Protein AF-A0A968XJW2-F1 (afdb_monomer_lite)

Foldseek 3Di:
DVLLLVVLCVVVVCVVVVVVVQFPDKDWPDDDPFKTWIWTAGPQRWIKIKIAGDQVRCVVHPQFGIWIFTQDAGVVRPSPDDTTTSDTHHDD

Sequence (92 aa):
MQERRNQANYYVNAIIKDIQNQFVREETIIFSDSKIVREYEFEDGAVIKYEWQSEEGARNAEVFNHRFTLIKIPTPNPGNLEVGVIKVVSYK

Structure (mmCIF, N/CA/C/O backbone):
data_AF-A0A968XJW2-F1
#
_entry.id   AF-A0A968XJW2-F1
#
loop_
_atom_site.group_PDB
_atom_site.id
_atom_site.type_symbol
_atom_site.label_atom_id
_atom_site.label_alt_id
_atom_site.label_comp_id
_atom_site.label_asym_id
_atom_site.label_entity_id
_atom_site.label_seq_id
_atom_site.pdbx_PDB_ins_code
_atom_site.Cartn_x
_atom_site.Cartn_y
_atom_site.Cartn_z
_atom_site.occupancy
_atom_site.B_iso_or_equiv
_atom_site.auth_seq_id
_atom_site.auth_comp_id
_atom_site.auth_asym_id
_atom_site.auth_atom_id
_atom_site.pdbx_PDB_model_num
ATOM 1 N N . MET A 1 1 ? -17.376 10.711 -1.090 1.00 64.44 1 MET A N 1
ATOM 2 C CA . MET A 1 1 ? -16.289 11.093 -2.035 1.00 64.44 1 MET A CA 1
ATOM 3 C C . MET A 1 1 ? -15.078 11.678 -1.306 1.00 64.44 1 MET A C 1
ATOM 5 O O . MET A 1 1 ? -13.988 11.152 -1.490 1.00 64.44 1 MET A O 1
ATOM 9 N N . GLN A 1 2 ? -15.245 12.706 -0.460 1.00 82.06 2 GLN A N 1
ATOM 10 C CA . GLN A 1 2 ? -14.143 13.299 0.321 1.00 82.06 2 GLN A CA 1
ATOM 11 C C . GLN A 1 2 ? -13.466 12.282 1.260 1.00 82.06 2 GLN A C 1
ATOM 13 O O . GLN A 1 2 ? -12.251 12.128 1.218 1.00 82.06 2 GLN A O 1
ATOM 18 N N . GLU A 1 3 ? -14.250 11.537 2.046 1.00 83.38 3 GLU A N 1
ATOM 19 C CA . GLU A 1 3 ? -13.738 10.574 3.037 1.00 83.38 3 GLU A CA 1
ATOM 20 C C . GLU A 1 3 ? -12.974 9.413 2.394 1.00 83.38 3 GLU A C 1
ATOM 22 O O . GLU A 1 3 ? -11.853 9.128 2.805 1.00 83.38 3 GLU A O 1
ATOM 27 N N . ARG A 1 4 ? -13.511 8.834 1.306 1.00 85.31 4 ARG A N 1
ATOM 28 C CA . ARG A 1 4 ? -12.821 7.821 0.483 1.00 85.31 4 ARG A CA 1
ATOM 29 C C . ARG A 1 4 ? -11.418 8.280 0.088 1.00 85.31 4 ARG A C 1
ATOM 31 O O . ARG A 1 4 ? -10.441 7.561 0.267 1.00 85.31 4 ARG A O 1
ATOM 38 N N . ARG A 1 5 ? -11.320 9.502 -0.449 1.00 87.00 5 ARG A N 1
ATOM 39 C CA . ARG A 1 5 ? -10.053 10.086 -0.900 1.00 87.00 5 ARG A CA 1
ATOM 40 C C . ARG A 1 5 ? -9.112 10.369 0.270 1.00 87.00 5 ARG A C 1
ATOM 42 O O . ARG A 1 5 ? -7.919 10.122 0.142 1.00 87.00 5 ARG A O 1
ATOM 49 N N . ASN A 1 6 ? -9.629 10.868 1.389 1.00 91.06 6 ASN A N 1
ATOM 50 C CA . ASN A 1 6 ? -8.833 11.143 2.584 1.00 91.06 6 ASN A CA 1
ATOM 51 C C . ASN A 1 6 ? -8.224 9.860 3.161 1.00 91.06 6 ASN A C 1
ATOM 53 O O . ASN A 1 6 ? -7.030 9.842 3.441 1.00 91.06 6 ASN A O 1
ATOM 57 N N . GLN A 1 7 ? -9.011 8.786 3.267 1.00 91.12 7 GLN A N 1
ATOM 58 C CA . GLN A 1 7 ? -8.555 7.507 3.812 1.00 91.12 7 GLN A CA 1
ATOM 59 C C . GLN A 1 7 ? -7.542 6.820 2.884 1.00 91.12 7 GLN A C 1
ATOM 61 O O . GLN A 1 7 ? -6.469 6.425 3.327 1.00 91.12 7 GLN A O 1
ATOM 66 N N . ALA A 1 8 ? -7.805 6.781 1.572 1.00 93.31 8 ALA A N 1
ATOM 67 C CA . ALA A 1 8 ? -6.829 6.275 0.604 1.00 93.31 8 ALA A CA 1
ATOM 68 C C . ALA A 1 8 ? -5.509 7.072 0.635 1.00 93.31 8 ALA A C 1
ATOM 70 O O . ALA A 1 8 ? -4.425 6.491 0.619 1.00 93.31 8 ALA A O 1
ATOM 71 N N . ASN A 1 9 ? -5.589 8.405 0.717 1.00 94.56 9 ASN A N 1
ATOM 72 C CA . ASN A 1 9 ? -4.406 9.258 0.821 1.00 94.56 9 ASN A CA 1
ATOM 73 C C . ASN A 1 9 ? -3.651 9.058 2.135 1.00 94.56 9 ASN A C 1
ATOM 75 O O . ASN A 1 9 ? -2.431 9.178 2.129 1.00 94.56 9 ASN A O 1
ATOM 79 N N . TYR A 1 10 ? -4.344 8.794 3.245 1.00 94.81 10 TYR A N 1
ATOM 80 C CA . TYR A 1 10 ? -3.711 8.483 4.525 1.00 94.81 10 TYR A CA 1
ATOM 81 C C . TYR A 1 10 ? -2.774 7.281 4.372 1.00 94.81 10 TYR A C 1
ATOM 83 O O . TYR A 1 10 ? -1.576 7.430 4.609 1.00 94.81 10 TYR A O 1
ATOM 91 N N . TYR A 1 11 ? -3.270 6.160 3.836 1.00 95.44 11 TYR A N 1
ATOM 92 C CA . TYR A 1 11 ? -2.445 4.966 3.640 1.00 95.44 11 TYR A CA 1
ATOM 93 C C . TYR A 1 11 ? -1.269 5.202 2.688 1.00 95.44 11 TYR A C 1
ATOM 95 O O . TYR A 1 11 ? -0.130 4.847 2.979 1.00 95.44 11 TYR A O 1
ATOM 103 N N . VAL A 1 12 ? -1.528 5.836 1.542 1.00 95.62 12 VAL A N 1
ATOM 104 C CA . VAL A 1 12 ? -0.490 6.115 0.540 1.00 95.62 12 VAL A CA 1
ATOM 105 C C . VAL A 1 12 ? 0.595 7.028 1.110 1.00 95.62 12 VAL A C 1
ATOM 107 O O . VAL A 1 12 ? 1.781 6.781 0.909 1.00 95.62 12 VAL A O 1
ATOM 110 N N . ASN A 1 13 ? 0.203 8.086 1.824 1.00 95.38 13 ASN A N 1
ATOM 111 C CA . ASN A 1 13 ? 1.151 9.025 2.413 1.00 95.38 13 ASN A CA 1
ATOM 112 C C . ASN A 1 13 ? 1.983 8.376 3.509 1.00 95.38 13 ASN A C 1
ATOM 114 O O . ASN A 1 13 ? 3.166 8.693 3.593 1.00 95.38 13 ASN A O 1
ATOM 118 N N . ALA A 1 14 ? 1.384 7.498 4.315 1.00 95.94 14 ALA A N 1
ATOM 119 C CA . ALA A 1 14 ? 2.111 6.723 5.306 1.00 95.94 14 ALA A CA 1
ATOM 120 C C . ALA A 1 14 ? 3.265 5.974 4.633 1.00 95.94 14 ALA A C 1
ATOM 122 O O . ALA A 1 14 ? 4.406 6.111 5.061 1.00 95.94 14 ALA A O 1
ATOM 123 N N . ILE A 1 15 ? 2.978 5.243 3.545 1.00 95.50 15 ILE A N 1
ATOM 124 C CA . ILE A 1 15 ? 3.960 4.395 2.845 1.00 95.50 15 ILE A CA 1
ATOM 125 C C . ILE A 1 15 ? 5.034 5.245 2.163 1.00 95.50 15 ILE A C 1
ATOM 127 O O . ILE A 1 15 ? 6.219 4.982 2.318 1.00 95.50 15 ILE A O 1
ATOM 131 N N . ILE A 1 16 ? 4.646 6.296 1.433 1.00 92.94 16 ILE A N 1
ATOM 132 C CA . ILE A 1 16 ? 5.606 7.157 0.716 1.00 92.94 16 ILE A CA 1
ATOM 133 C C . ILE A 1 16 ? 6.538 7.893 1.682 1.00 92.94 16 ILE A C 1
ATOM 135 O O . ILE A 1 16 ? 7.714 8.081 1.380 1.00 92.94 16 ILE A O 1
ATOM 139 N N . LYS A 1 17 ? 6.005 8.360 2.813 1.00 93.94 17 LYS A N 1
ATOM 140 C CA . LYS A 1 17 ? 6.774 9.108 3.817 1.00 93.94 17 LYS A CA 1
ATOM 141 C C . LYS A 1 17 ? 7.416 8.208 4.866 1.00 93.94 17 LYS A C 1
ATOM 143 O O . LYS A 1 17 ? 8.025 8.740 5.788 1.00 93.94 17 LYS A O 1
ATOM 148 N N . ASP A 1 18 ? 7.250 6.896 4.732 1.00 91.81 18 ASP A N 1
ATOM 149 C CA . ASP A 1 18 ? 7.787 5.895 5.643 1.00 91.81 18 ASP A CA 1
ATOM 150 C C . ASP A 1 18 ? 7.432 6.167 7.121 1.00 91.81 18 ASP A C 1
ATOM 152 O O . ASP A 1 18 ? 8.277 6.178 8.017 1.00 91.81 18 ASP A O 1
ATOM 156 N N . ILE A 1 19 ? 6.155 6.466 7.391 1.00 92.75 19 ILE A N 1
ATOM 157 C CA . ILE A 1 19 ? 5.680 6.790 8.745 1.00 92.75 19 ILE A CA 1
ATOM 158 C C . ILE A 1 19 ? 5.476 5.490 9.528 1.00 92.75 19 ILE A C 1
ATOM 160 O O . ILE A 1 19 ? 4.356 5.012 9.675 1.00 92.75 19 ILE A O 1
ATOM 164 N N . GLN A 1 20 ? 6.571 4.941 10.052 1.00 88.19 20 GLN A N 1
ATOM 165 C CA . GLN A 1 20 ? 6.635 3.621 10.6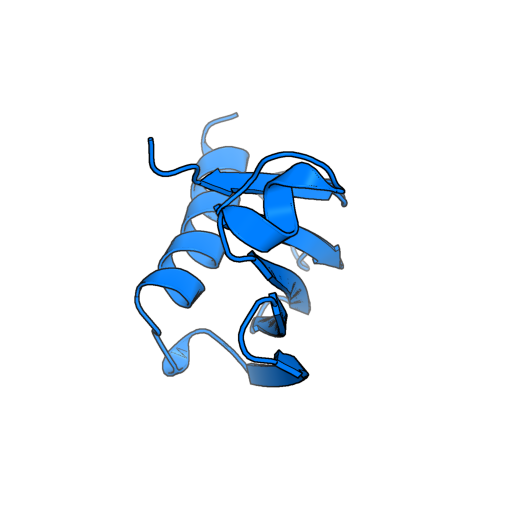99 1.00 88.19 20 GLN A CA 1
ATOM 166 C C . GLN A 1 20 ? 5.566 3.383 11.782 1.00 88.19 20 GLN A C 1
ATOM 168 O O . GLN A 1 20 ? 5.032 2.287 11.892 1.00 88.19 20 GLN A O 1
ATOM 173 N N . ASN A 1 21 ? 5.159 4.420 12.520 1.00 90.25 21 ASN A N 1
ATOM 174 C CA . ASN A 1 21 ? 4.128 4.308 13.561 1.00 90.25 21 ASN A CA 1
ATOM 175 C C . ASN A 1 21 ? 2.685 4.172 13.024 1.00 90.25 21 ASN A C 1
ATOM 177 O O . ASN A 1 21 ? 1.751 4.184 13.817 1.00 90.25 21 ASN A O 1
ATOM 181 N N . GLN A 1 22 ? 2.473 4.134 11.704 1.00 90.94 22 GLN A N 1
ATOM 182 C CA . GLN A 1 22 ? 1.145 3.983 11.088 1.00 90.94 22 GLN A CA 1
ATOM 183 C C . GLN A 1 22 ? 0.888 2.571 10.549 1.00 90.94 22 GLN A C 1
ATOM 185 O O . GLN A 1 22 ? -0.216 2.302 10.079 1.00 90.94 22 GLN A O 1
ATOM 190 N N . PHE A 1 23 ? 1.866 1.667 10.641 1.00 92.31 23 PHE A N 1
ATOM 191 C CA . PHE A 1 23 ? 1.716 0.271 10.235 1.00 92.31 23 PHE A CA 1
ATOM 192 C C . PHE A 1 23 ? 1.979 -0.652 11.415 1.00 92.31 23 PHE A C 1
ATOM 194 O O . PHE A 1 23 ? 2.867 -0.409 12.229 1.00 92.31 23 PHE A O 1
ATOM 201 N N . VAL A 1 24 ? 1.234 -1.749 11.473 1.00 95.88 24 VAL A N 1
ATOM 202 C CA . VAL A 1 24 ? 1.465 -2.834 12.435 1.00 95.88 24 VAL A CA 1
ATOM 203 C C . VAL A 1 24 ? 2.348 -3.932 11.848 1.00 95.88 24 VAL A C 1
ATOM 205 O O . VAL A 1 24 ? 2.964 -4.695 12.591 1.00 95.88 24 VAL A O 1
ATOM 208 N N . ARG A 1 25 ? 2.432 -4.012 10.514 1.00 95.38 25 ARG A N 1
ATOM 209 C CA . ARG A 1 25 ? 3.297 -4.951 9.798 1.00 95.38 25 ARG A CA 1
ATOM 210 C C . ARG A 1 25 ? 3.729 -4.376 8.455 1.00 95.38 25 ARG A C 1
ATOM 212 O O . ARG A 1 25 ? 2.913 -3.824 7.722 1.00 95.38 25 ARG A O 1
ATOM 219 N N . GLU A 1 26 ? 4.996 -4.592 8.124 1.00 96.00 26 GLU A N 1
ATOM 220 C CA . GLU A 1 26 ? 5.566 -4.415 6.790 1.00 96.00 26 GLU A CA 1
ATOM 221 C C . GLU A 1 26 ? 6.224 -5.733 6.372 1.00 96.00 26 GLU A C 1
ATOM 223 O O . GLU A 1 26 ? 7.032 -6.297 7.112 1.00 96.00 26 GLU A O 1
ATOM 228 N N . GLU A 1 27 ? 5.886 -6.237 5.189 1.00 96.56 27 GLU A N 1
ATOM 229 C CA . GLU A 1 27 ? 6.468 -7.458 4.636 1.00 96.56 27 GLU A CA 1
ATOM 230 C C . GLU A 1 27 ? 6.943 -7.227 3.204 1.00 96.56 27 GLU A C 1
ATOM 232 O O . GLU A 1 27 ? 6.191 -6.767 2.348 1.00 96.56 27 GLU A O 1
ATOM 237 N N . THR A 1 28 ? 8.203 -7.568 2.924 1.00 96.44 28 THR A N 1
ATOM 238 C CA . THR A 1 28 ? 8.738 -7.550 1.559 1.00 96.44 28 THR A CA 1
ATOM 239 C C . THR A 1 28 ? 8.539 -8.911 0.907 1.00 96.44 28 THR A C 1
ATOM 241 O O . THR A 1 28 ? 9.112 -9.902 1.344 1.00 96.44 28 THR A O 1
ATOM 244 N N . ILE A 1 29 ? 7.751 -8.940 -0.168 1.00 96.00 29 ILE A N 1
ATOM 245 C CA . ILE A 1 29 ? 7.429 -10.152 -0.934 1.00 96.00 29 ILE A CA 1
ATOM 246 C C . ILE A 1 29 ? 8.424 -10.337 -2.080 1.00 96.00 29 ILE A C 1
ATOM 248 O O . ILE A 1 29 ? 8.871 -11.446 -2.356 1.00 96.00 29 ILE A O 1
ATOM 252 N N . ILE A 1 30 ? 8.769 -9.244 -2.768 1.00 94.25 30 ILE A N 1
ATOM 253 C CA . ILE A 1 30 ? 9.728 -9.246 -3.878 1.00 94.25 30 ILE A CA 1
ATOM 254 C C . ILE A 1 30 ? 10.688 -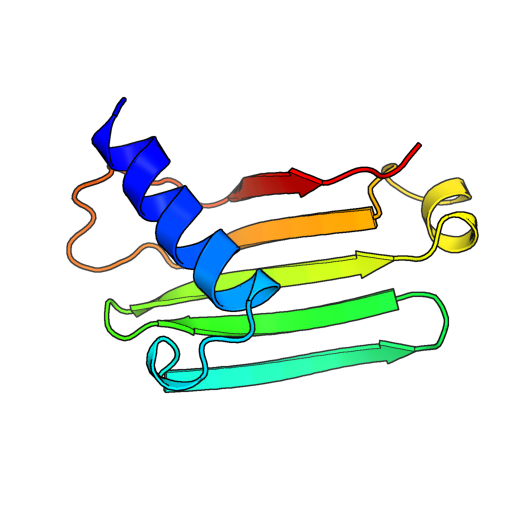8.080 -3.690 1.00 94.25 30 ILE A C 1
ATOM 256 O O . ILE A 1 30 ? 10.257 -6.947 -3.474 1.00 94.25 30 ILE A O 1
ATOM 260 N N . PHE A 1 31 ? 11.980 -8.355 -3.841 1.00 93.56 31 PHE A N 1
ATOM 261 C CA . PHE A 1 31 ? 13.020 -7.339 -3.914 1.00 93.56 31 PHE A CA 1
ATOM 262 C C . PHE A 1 31 ? 14.024 -7.710 -5.005 1.00 93.56 31 PHE A C 1
ATOM 264 O O . PHE A 1 31 ? 14.623 -8.782 -4.972 1.00 93.56 31 PHE A O 1
ATOM 271 N N . SER A 1 32 ? 14.160 -6.837 -5.995 1.00 91.31 32 SER A N 1
ATOM 272 C CA . SER A 1 32 ? 15.071 -6.977 -7.131 1.00 91.31 32 SER A CA 1
ATOM 273 C C . SER A 1 32 ? 15.419 -5.595 -7.678 1.00 91.31 32 SER A C 1
ATOM 275 O O . SER A 1 32 ? 14.726 -4.622 -7.378 1.00 91.31 32 SER A O 1
ATOM 277 N N . ASP A 1 33 ? 16.429 -5.522 -8.542 1.00 87.88 33 ASP A N 1
ATOM 278 C CA . ASP A 1 33 ? 16.906 -4.256 -9.114 1.00 87.88 33 ASP A CA 1
ATOM 279 C C . ASP A 1 33 ? 15.840 -3.507 -9.932 1.00 87.88 33 ASP A C 1
ATOM 281 O O . ASP A 1 33 ? 15.881 -2.285 -10.056 1.00 87.88 33 ASP A O 1
ATOM 285 N N . SER A 1 34 ? 14.856 -4.224 -10.482 1.00 89.00 34 SER A N 1
ATOM 286 C CA . SER A 1 34 ? 13.813 -3.655 -11.343 1.00 89.00 34 SER A CA 1
ATOM 287 C C . SER A 1 34 ? 12.415 -3.684 -10.736 1.00 89.00 34 SER A C 1
ATOM 289 O O . SER A 1 34 ? 11.482 -3.173 -11.357 1.00 89.00 34 SER A O 1
ATOM 291 N N . LYS A 1 35 ? 12.240 -4.286 -9.552 1.00 91.25 35 LYS A N 1
ATOM 292 C CA . LYS A 1 35 ? 10.921 -4.486 -8.948 1.00 91.25 35 LYS A CA 1
ATOM 293 C C . LYS A 1 35 ? 10.985 -4.675 -7.440 1.00 91.25 35 LYS A C 1
ATOM 295 O O . LYS A 1 35 ? 11.747 -5.503 -6.940 1.00 91.25 35 LYS A O 1
ATOM 300 N N . ILE A 1 36 ? 10.086 -3.991 -6.741 1.00 94.19 36 ILE A N 1
ATOM 301 C CA . ILE A 1 36 ? 9.822 -4.175 -5.314 1.00 94.19 36 ILE A CA 1
ATOM 302 C C . ILE A 1 36 ? 8.329 -4.436 -5.132 1.00 94.19 36 ILE A C 1
ATOM 304 O O . ILE A 1 36 ? 7.495 -3.763 -5.736 1.00 94.19 36 ILE A O 1
ATOM 308 N N . VAL A 1 37 ? 7.987 -5.405 -4.289 1.00 96.00 37 VAL A N 1
ATOM 309 C CA . VAL A 1 37 ? 6.616 -5.642 -3.831 1.00 96.00 37 VAL A CA 1
ATOM 310 C C . VAL A 1 37 ? 6.627 -5.774 -2.319 1.00 96.00 37 VAL A C 1
ATOM 312 O O . VAL A 1 37 ? 7.341 -6.623 -1.783 1.00 96.00 37 VAL A O 1
ATOM 315 N N . ARG A 1 38 ? 5.824 -4.952 -1.646 1.00 97.38 38 ARG A N 1
ATOM 316 C CA . ARG A 1 38 ? 5.630 -4.989 -0.196 1.00 97.38 38 ARG A CA 1
ATOM 317 C C . ARG A 1 38 ? 4.153 -4.986 0.160 1.00 97.38 38 ARG A C 1
ATOM 319 O O . ARG A 1 38 ? 3.341 -4.457 -0.596 1.00 97.38 38 ARG A O 1
ATOM 326 N N . GLU A 1 39 ? 3.824 -5.532 1.316 1.00 98.00 39 GLU A N 1
ATOM 327 C CA . GLU A 1 39 ? 2.507 -5.416 1.934 1.00 98.00 39 GLU A CA 1
ATOM 328 C C . GLU A 1 39 ? 2.620 -4.701 3.278 1.00 98.00 39 GLU A C 1
ATOM 330 O O . GLU A 1 39 ? 3.523 -4.975 4.069 1.00 98.00 39 GLU A O 1
ATOM 335 N N . TYR A 1 40 ? 1.700 -3.767 3.504 1.00 97.75 40 TYR A N 1
ATOM 336 C CA . TYR A 1 40 ? 1.604 -2.953 4.709 1.00 97.75 40 TYR A CA 1
ATOM 337 C C . TYR A 1 40 ? 0.249 -3.190 5.359 1.00 97.75 40 TYR A C 1
ATOM 339 O O . TYR A 1 40 ? -0.778 -2.950 4.720 1.00 97.75 40 TYR A O 1
ATOM 347 N N . GLU A 1 41 ? 0.240 -3.632 6.612 1.00 97.75 41 GLU A N 1
ATOM 348 C CA . GLU A 1 41 ? -0.969 -3.753 7.427 1.00 97.75 41 GLU A CA 1
ATOM 349 C C . GLU A 1 41 ? -1.081 -2.553 8.370 1.00 97.75 41 GLU A C 1
ATOM 351 O O . GLU A 1 41 ? -0.118 -2.195 9.051 1.00 97.75 41 GLU A O 1
ATOM 356 N N . PHE A 1 42 ? -2.257 -1.931 8.406 1.00 96.56 42 PHE A N 1
ATOM 357 C CA . PHE A 1 42 ? -2.571 -0.771 9.240 1.00 96.56 42 PHE A CA 1
ATOM 358 C C . PHE A 1 42 ? -3.366 -1.182 10.483 1.00 96.56 42 PHE A C 1
ATOM 360 O O . PHE A 1 42 ? -3.970 -2.253 10.525 1.00 96.56 42 PHE A O 1
ATOM 367 N N . GLU A 1 43 ? -3.406 -0.307 11.491 1.00 94.69 43 GLU A N 1
ATOM 368 C CA 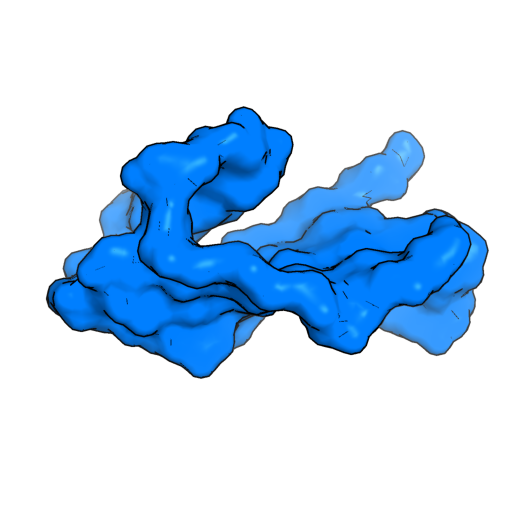. GLU A 1 43 ? -4.129 -0.558 12.751 1.00 94.69 43 GLU A CA 1
ATOM 369 C C . GLU A 1 43 ? -5.632 -0.814 12.559 1.00 94.69 43 GLU A C 1
ATOM 371 O O . GLU A 1 43 ? -6.234 -1.582 13.305 1.00 94.69 43 GLU A O 1
ATOM 376 N N . ASP A 1 44 ? -6.241 -0.210 11.537 1.00 94.44 44 ASP A N 1
ATOM 377 C CA . ASP A 1 44 ? -7.648 -0.428 11.180 1.00 94.44 44 ASP A CA 1
ATOM 378 C C . ASP A 1 44 ? -7.882 -1.729 10.385 1.00 94.44 44 ASP A C 1
ATOM 380 O O . ASP A 1 44 ? -8.989 -1.993 9.910 1.00 94.44 44 ASP A O 1
ATOM 384 N N . GLY A 1 45 ? -6.845 -2.554 10.226 1.00 95.62 45 GLY A N 1
ATOM 385 C CA . GLY A 1 45 ? -6.884 -3.837 9.535 1.00 95.62 45 GLY A CA 1
ATOM 386 C C . GLY A 1 45 ? -6.839 -3.744 8.011 1.00 95.62 45 GLY A C 1
ATOM 387 O O . GLY A 1 45 ? -6.923 -4.792 7.357 1.00 95.62 45 GLY A O 1
ATOM 388 N N . ALA A 1 46 ? -6.710 -2.540 7.434 1.00 97.38 46 ALA A N 1
ATOM 389 C CA . ALA A 1 46 ? -6.448 -2.397 6.008 1.00 97.38 46 ALA A CA 1
ATOM 390 C C . ALA A 1 46 ? -5.089 -2.996 5.647 1.00 97.38 46 ALA A C 1
ATOM 392 O O . ALA A 1 46 ? -4.112 -2.841 6.380 1.00 97.38 46 ALA A O 1
ATOM 393 N N . VAL A 1 47 ? -5.017 -3.627 4.475 1.00 97.94 47 VAL A N 1
ATOM 394 C CA . VAL A 1 47 ? -3.746 -4.095 3.911 1.00 97.94 47 VAL A CA 1
ATOM 395 C C . VAL A 1 47 ? -3.544 -3.471 2.543 1.00 97.94 47 VAL A C 1
ATOM 397 O O . VAL A 1 47 ? -4.398 -3.595 1.656 1.00 97.94 47 VAL A O 1
ATOM 400 N N . ILE A 1 48 ? -2.406 -2.802 2.379 1.00 98.06 48 ILE A N 1
ATOM 401 C CA . ILE A 1 48 ? -1.995 -2.156 1.138 1.00 98.06 48 ILE A CA 1
ATOM 402 C C . ILE A 1 48 ? -0.805 -2.892 0.551 1.00 98.06 48 ILE A C 1
ATOM 404 O O . ILE A 1 48 ? 0.264 -2.959 1.154 1.00 98.06 48 ILE A O 1
ATOM 408 N N . LYS A 1 49 ? -0.969 -3.364 -0.680 1.00 98.06 49 LYS A N 1
ATOM 409 C CA . LYS A 1 49 ? 0.133 -3.820 -1.511 1.00 98.06 49 LYS A CA 1
ATOM 410 C C . LYS A 1 49 ? 0.769 -2.620 -2.206 1.00 98.06 49 LYS A C 1
ATOM 412 O O . LYS A 1 49 ? 0.112 -1.918 -2.980 1.00 98.06 49 LYS A O 1
ATOM 417 N N . TYR A 1 50 ? 2.046 -2.407 -1.938 1.00 96.81 50 TYR A N 1
ATOM 418 C CA . TYR A 1 50 ? 2.901 -1.452 -2.622 1.00 96.81 50 TYR A CA 1
ATOM 419 C C . TYR A 1 50 ? 3.742 -2.169 -3.672 1.00 96.81 50 TYR A C 1
ATOM 421 O O . TYR A 1 50 ? 4.387 -3.180 -3.395 1.00 96.81 50 TYR A O 1
ATOM 429 N N . GLU A 1 51 ? 3.751 -1.628 -4.881 1.00 95.12 51 GLU A N 1
ATOM 430 C CA . GLU A 1 51 ? 4.551 -2.133 -5.985 1.00 95.12 51 GLU A CA 1
ATOM 431 C C . GLU A 1 51 ? 5.362 -0.990 -6.576 1.00 95.12 51 GLU A C 1
ATOM 433 O O . GLU A 1 51 ? 4.807 0.044 -6.952 1.00 95.12 51 GLU A O 1
ATOM 438 N N . TRP A 1 52 ? 6.668 -1.203 -6.688 1.00 93.06 52 TRP A N 1
ATOM 439 C CA . TRP A 1 52 ? 7.560 -0.356 -7.461 1.00 93.06 52 TRP A CA 1
ATOM 440 C C . TRP A 1 52 ? 8.175 -1.145 -8.604 1.00 93.06 52 TRP A C 1
ATOM 442 O O . TRP A 1 52 ? 8.492 -2.325 -8.441 1.00 93.06 52 TRP A O 1
ATOM 452 N N . GLN A 1 53 ? 8.363 -0.495 -9.745 1.00 90.06 53 GLN A N 1
ATOM 453 C CA . GLN A 1 53 ? 9.117 -1.053 -10.860 1.00 90.06 53 GLN A CA 1
ATOM 454 C C . GLN A 1 53 ? 9.925 0.037 -11.569 1.00 90.06 53 GLN A C 1
ATOM 456 O O . GLN A 1 53 ? 9.508 1.199 -11.634 1.00 90.06 53 GLN A O 1
ATOM 461 N N . SER A 1 54 ? 11.086 -0.346 -12.102 1.00 84.94 54 SER A N 1
ATOM 462 C CA . SER A 1 54 ? 11.903 0.544 -12.925 1.00 84.94 54 SER A CA 1
ATOM 463 C C . SER A 1 54 ? 11.222 0.825 -14.268 1.00 84.94 54 SER A C 1
ATOM 465 O O . SER A 1 54 ? 10.380 0.053 -14.734 1.00 84.94 54 SER A O 1
ATOM 467 N N . GLU A 1 55 ? 11.605 1.918 -14.930 1.00 78.00 55 GLU A N 1
ATOM 468 C CA . GLU A 1 55 ? 11.100 2.242 -16.272 1.00 78.00 55 GLU A CA 1
ATOM 469 C C . GLU A 1 55 ? 11.394 1.134 -17.292 1.00 78.00 55 GLU A C 1
ATOM 471 O O . GLU A 1 55 ? 10.576 0.847 -18.165 1.00 78.00 55 GLU A O 1
ATOM 476 N N . GLU A 1 56 ? 12.543 0.468 -17.161 1.00 71.00 56 GLU A N 1
ATOM 477 C CA . GLU A 1 56 ? 12.890 -0.685 -17.991 1.00 71.00 56 GLU A CA 1
ATOM 478 C C . GLU A 1 56 ? 11.963 -1.875 -17.724 1.00 71.00 56 GLU A C 1
ATOM 480 O O . GLU A 1 56 ? 11.509 -2.522 -18.669 1.00 71.00 56 GLU A O 1
ATOM 485 N N . GLY A 1 57 ? 11.612 -2.123 -16.457 1.00 61.88 57 GLY A N 1
ATOM 486 C CA . GLY A 1 57 ? 10.620 -3.132 -16.080 1.00 61.88 57 GLY A CA 1
ATOM 487 C C . GLY A 1 57 ? 9.224 -2.822 -16.629 1.00 61.88 57 GLY A C 1
ATOM 488 O O . GLY A 1 57 ? 8.518 -3.728 -17.074 1.00 61.88 57 GLY A O 1
ATOM 489 N N . ALA A 1 58 ? 8.856 -1.539 -16.682 1.00 63.06 58 ALA A N 1
ATOM 490 C CA . ALA A 1 58 ? 7.570 -1.072 -17.194 1.00 63.06 58 ALA A CA 1
ATOM 491 C C . ALA A 1 58 ? 7.389 -1.296 -18.706 1.00 63.06 58 ALA A C 1
ATOM 493 O O . ALA A 1 58 ? 6.257 -1.417 -19.163 1.00 63.06 58 ALA A O 1
ATOM 494 N N . ARG A 1 59 ? 8.467 -1.402 -19.500 1.00 60.59 59 ARG A N 1
ATOM 495 C CA . ARG A 1 59 ? 8.365 -1.652 -20.956 1.00 60.59 59 ARG A CA 1
ATOM 496 C C . ARG A 1 59 ? 7.736 -3.006 -21.306 1.00 60.59 59 ARG A C 1
ATOM 498 O O . ARG A 1 59 ? 7.224 -3.155 -22.411 1.00 60.59 59 ARG A O 1
ATOM 505 N N . ASN A 1 60 ? 7.755 -3.965 -20.378 1.00 59.41 60 ASN A N 1
ATOM 506 C CA . ASN A 1 60 ? 7.220 -5.317 -20.567 1.00 59.41 60 ASN A CA 1
ATOM 507 C C . ASN A 1 60 ? 5.893 -5.567 -19.812 1.00 59.41 60 ASN A C 1
ATOM 509 O O . ASN A 1 60 ? 5.394 -6.691 -19.823 1.00 59.41 60 ASN A O 1
ATOM 513 N N . ALA A 1 61 ? 5.327 -4.556 -19.138 1.00 62.72 61 ALA A N 1
ATOM 514 C CA . ALA A 1 61 ? 4.135 -4.670 -18.287 1.00 62.72 61 ALA A CA 1
ATOM 515 C C . ALA A 1 61 ? 3.277 -3.380 -18.316 1.00 62.72 61 ALA A C 1
ATOM 517 O O . ALA A 1 61 ? 3.504 -2.490 -19.130 1.00 62.72 61 ALA A O 1
ATOM 518 N N . GLU A 1 62 ? 2.265 -3.263 -17.444 1.00 65.88 62 GLU A N 1
ATOM 519 C CA . GLU A 1 62 ? 1.543 -1.994 -17.244 1.00 65.88 62 GLU A CA 1
ATOM 520 C C . GLU A 1 62 ? 2.510 -0.880 -16.809 1.00 65.88 62 GLU A C 1
ATOM 522 O O . GLU A 1 62 ? 3.318 -1.076 -15.902 1.00 65.88 62 GLU A O 1
ATOM 527 N N . VAL A 1 63 ? 2.413 0.307 -17.419 1.00 72.69 63 VAL A N 1
ATOM 528 C CA . VAL A 1 63 ? 3.360 1.411 -17.191 1.00 72.69 63 VAL A CA 1
ATOM 529 C C . VAL A 1 63 ? 3.026 2.185 -15.907 1.00 72.69 63 VAL A C 1
ATOM 531 O O . VAL A 1 63 ? 2.187 3.086 -15.905 1.00 72.69 63 VAL A O 1
ATOM 534 N N . PHE A 1 64 ? 3.713 1.865 -14.811 1.00 80.62 64 PHE A N 1
ATOM 535 C CA . PHE A 1 64 ? 3.737 2.651 -13.568 1.00 80.62 64 PHE A CA 1
ATOM 536 C C . PHE A 1 64 ? 5.130 2.631 -12.926 1.00 80.62 64 PHE A C 1
ATOM 538 O O . PHE A 1 64 ? 5.889 1.700 -13.175 1.00 80.62 64 PHE A O 1
ATOM 545 N N . ASN A 1 65 ? 5.453 3.615 -12.078 1.00 87.50 65 ASN A N 1
ATOM 546 C CA . ASN A 1 65 ? 6.633 3.541 -11.203 1.00 87.50 65 ASN A CA 1
ATOM 547 C C . ASN A 1 65 ? 6.240 3.078 -9.808 1.00 87.50 65 ASN A C 1
ATOM 549 O O . ASN A 1 65 ? 6.885 2.192 -9.272 1.00 87.50 65 ASN A O 1
ATOM 553 N N . HIS A 1 66 ? 5.164 3.633 -9.244 1.00 92.31 66 HIS A N 1
ATOM 554 C CA . HIS A 1 66 ? 4.610 3.217 -7.957 1.00 92.31 66 HIS A CA 1
ATOM 555 C C . HIS A 1 66 ? 3.118 2.922 -8.092 1.00 92.31 66 HIS A C 1
ATOM 557 O O . HIS A 1 66 ? 2.361 3.733 -8.634 1.00 92.31 66 HIS A O 1
ATOM 563 N N . ARG A 1 67 ? 2.677 1.793 -7.546 1.00 94.88 67 ARG A N 1
ATOM 564 C CA . ARG A 1 67 ? 1.272 1.389 -7.482 1.00 94.88 67 ARG A CA 1
ATOM 565 C C . ARG A 1 67 ? 0.922 0.974 -6.061 1.00 94.88 67 ARG A C 1
ATOM 567 O O . ARG A 1 67 ? 1.658 0.232 -5.420 1.00 94.88 67 ARG A O 1
ATOM 574 N N . PHE A 1 68 ? -0.217 1.464 -5.591 1.00 96.94 68 PHE A N 1
ATOM 575 C CA . PHE A 1 68 ? -0.766 1.176 -4.273 1.00 96.94 68 PHE A CA 1
ATOM 576 C C . PHE A 1 68 ? -2.132 0.533 -4.465 1.00 96.94 68 PHE A C 1
ATOM 578 O O . PHE A 1 68 ? -3.038 1.144 -5.043 1.00 96.94 68 PHE A O 1
ATOM 585 N N . THR A 1 69 ? -2.274 -0.692 -3.979 1.00 97.81 69 THR A N 1
ATOM 586 C CA . THR A 1 69 ? -3.478 -1.505 -4.136 1.00 97.81 69 THR A CA 1
ATOM 587 C C . THR A 1 69 ? -4.006 -1.871 -2.760 1.00 97.81 69 THR A C 1
ATOM 589 O O . THR A 1 69 ? -3.294 -2.481 -1.969 1.00 97.81 69 THR A O 1
ATOM 592 N N . LEU A 1 70 ? -5.256 -1.519 -2.468 1.00 97.56 70 LEU A N 1
ATOM 593 C CA . LEU A 1 70 ? -5.956 -2.006 -1.285 1.00 97.56 70 LEU A CA 1
ATOM 594 C C . LEU A 1 70 ? -6.332 -3.464 -1.528 1.00 97.56 70 LEU A C 1
ATOM 596 O O . LEU A 1 70 ? -7.116 -3.736 -2.435 1.00 97.56 70 LEU A O 1
ATOM 600 N N . ILE A 1 71 ? -5.772 -4.384 -0.745 1.00 97.31 71 ILE A N 1
ATOM 601 C CA . ILE A 1 71 ? -6.051 -5.825 -0.857 1.00 97.31 71 ILE A CA 1
ATOM 602 C C . ILE A 1 71 ? -6.962 -6.339 0.264 1.00 97.31 71 ILE A C 1
ATOM 604 O O . ILE A 1 71 ? -7.641 -7.347 0.084 1.00 97.31 71 ILE A O 1
ATOM 608 N N . LYS A 1 72 ? -7.054 -5.609 1.384 1.00 97.50 72 LYS A N 1
ATOM 609 C CA . LYS A 1 72 ? -8.011 -5.862 2.473 1.00 97.50 72 LYS A CA 1
ATOM 610 C C . LYS A 1 72 ? -8.600 -4.545 2.959 1.00 97.50 72 LYS A C 1
ATOM 612 O O . L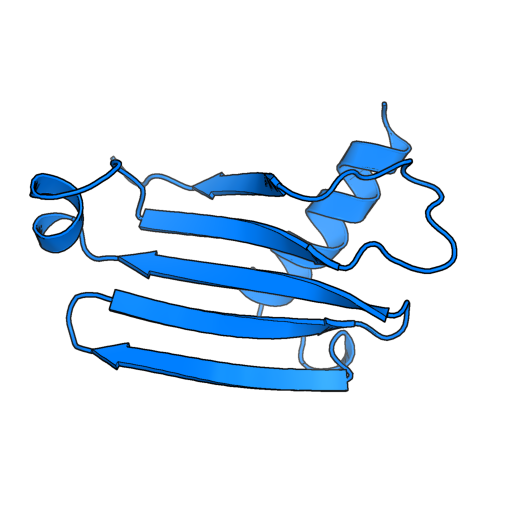YS A 1 72 ? -7.852 -3.611 3.228 1.00 97.50 72 LYS A O 1
ATOM 617 N N . ILE A 1 73 ? -9.926 -4.477 3.052 1.00 96.56 73 ILE A N 1
ATOM 618 C CA . ILE A 1 73 ? -10.646 -3.276 3.493 1.00 96.56 73 ILE A CA 1
ATOM 619 C C . ILE A 1 73 ? -10.453 -3.012 4.999 1.00 96.56 73 ILE A C 1
ATOM 621 O O . ILE A 1 73 ? -10.388 -3.971 5.773 1.00 96.56 73 ILE A O 1
ATOM 625 N N . PRO A 1 74 ? -10.403 -1.738 5.426 1.00 95.94 74 PRO A N 1
ATOM 626 C CA . PRO A 1 74 ? -10.362 -1.376 6.841 1.00 95.94 74 PRO A CA 1
ATOM 627 C C . PRO A 1 74 ? -11.675 -1.695 7.560 1.00 95.94 74 PRO A C 1
ATOM 629 O O . PRO A 1 74 ? -12.745 -1.743 6.948 1.00 95.94 74 PRO A O 1
ATOM 632 N N . THR A 1 75 ? -11.603 -1.858 8.879 1.00 94.56 75 THR A N 1
ATOM 633 C CA . THR A 1 75 ? -12.761 -1.985 9.770 1.00 94.56 75 THR A CA 1
ATOM 634 C C . THR A 1 75 ? -12.617 -1.003 10.941 1.00 94.56 75 THR A C 1
ATOM 636 O O . THR A 1 75 ? -11.773 -1.223 11.805 1.00 94.56 75 THR A O 1
ATOM 639 N N . PRO A 1 76 ? -13.440 0.062 11.023 1.00 92.62 76 PRO A N 1
ATOM 640 C CA . PRO A 1 76 ? -14.541 0.412 10.118 1.00 92.62 76 PRO A CA 1
ATOM 641 C C . PRO A 1 76 ? -14.061 0.899 8.735 1.00 92.62 76 PRO A C 1
ATOM 643 O O . PRO A 1 76 ? -12.920 1.321 8.578 1.00 92.62 76 PRO A O 1
ATOM 646 N N . ASN A 1 77 ? -14.956 0.899 7.736 1.00 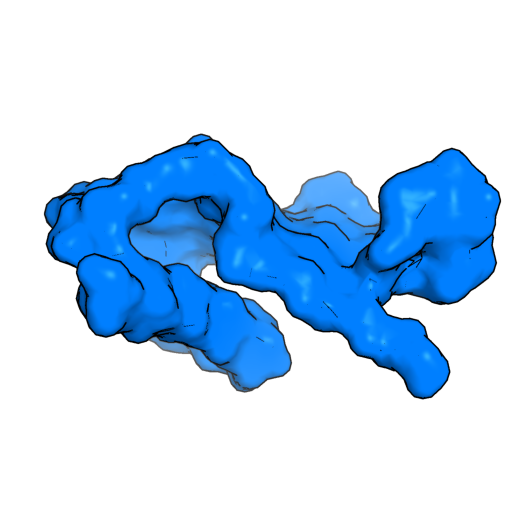92.00 77 ASN A N 1
ATOM 647 C CA . ASN A 1 77 ? -14.694 1.398 6.375 1.00 92.00 77 ASN A CA 1
ATOM 648 C C . ASN A 1 77 ? -15.417 2.738 6.100 1.00 92.00 77 ASN A C 1
ATOM 650 O O . ASN A 1 77 ? -16.327 2.782 5.267 1.00 92.00 77 ASN A O 1
ATOM 654 N N . PRO A 1 78 ? -15.069 3.836 6.803 1.00 88.31 78 PRO A N 1
ATOM 655 C CA . PRO A 1 78 ? -15.776 5.113 6.684 1.00 88.31 78 PRO A CA 1
ATOM 656 C C . PRO A 1 78 ? -15.680 5.702 5.272 1.00 88.31 78 PRO A C 1
ATOM 658 O O . PRO A 1 78 ? -16.609 6.345 4.796 1.00 88.31 78 PRO A O 1
ATOM 661 N N . GLY A 1 79 ? -14.581 5.443 4.557 1.00 89.38 79 GLY A N 1
ATOM 662 C CA . GLY A 1 79 ? -14.407 5.867 3.175 1.00 89.38 79 GLY A CA 1
ATOM 663 C C . GLY A 1 79 ? -15.214 5.065 2.152 1.00 89.38 79 GLY A C 1
ATOM 664 O O . GLY A 1 79 ? -15.171 5.425 0.975 1.00 89.38 79 GLY A O 1
ATOM 665 N N . ASN A 1 80 ? -15.915 3.998 2.559 1.00 92.44 80 ASN A N 1
ATOM 666 C CA . ASN A 1 80 ? -16.530 3.011 1.666 1.00 92.44 80 ASN A CA 1
ATOM 667 C C . ASN A 1 80 ? -15.560 2.583 0.547 1.00 92.44 80 ASN A C 1
ATOM 669 O O . ASN A 1 80 ? -15.852 2.680 -0.648 1.00 92.44 80 ASN A O 1
ATOM 673 N N . LEU A 1 81 ? -14.340 2.230 0.954 1.00 92.69 81 LEU A N 1
ATOM 674 C CA . LEU A 1 81 ? -13.289 1.757 0.068 1.00 92.69 81 LEU A CA 1
ATOM 675 C C . LEU A 1 81 ? -13.626 0.369 -0.475 1.00 92.69 81 LEU A C 1
ATOM 677 O O . LEU A 1 81 ? -14.237 -0.454 0.204 1.00 92.69 81 LEU A O 1
ATOM 681 N N . GLU A 1 82 ? -13.152 0.117 -1.687 1.00 94.56 82 GLU A N 1
ATOM 682 C CA . GLU A 1 82 ? -13.244 -1.163 -2.380 1.00 94.56 82 GLU A CA 1
ATOM 683 C C . GLU A 1 82 ? -11.825 -1.666 -2.637 1.00 94.56 82 GLU A C 1
ATOM 685 O O . GLU A 1 82 ? -10.908 -0.865 -2.846 1.00 94.56 82 GLU A O 1
ATOM 690 N N . VAL A 1 83 ? -11.652 -2.987 -2.639 1.00 96.38 83 VAL A N 1
ATOM 691 C CA . VAL A 1 83 ? -10.392 -3.630 -3.031 1.00 96.38 83 VAL A CA 1
ATOM 692 C C . VAL A 1 83 ? -10.026 -3.197 -4.452 1.00 96.38 83 VAL A C 1
ATOM 694 O O . VAL A 1 83 ? -10.874 -3.190 -5.344 1.00 96.38 83 VAL A O 1
ATOM 697 N N . GLY A 1 84 ? -8.763 -2.836 -4.670 1.00 96.00 84 GLY A N 1
ATOM 698 C CA . GLY A 1 84 ? -8.278 -2.374 -5.967 1.00 96.00 84 GLY A CA 1
ATOM 699 C C . GLY A 1 84 ? -7.213 -1.289 -5.869 1.00 96.00 84 GLY A C 1
ATOM 700 O O . GLY A 1 84 ? -6.740 -0.934 -4.790 1.00 96.00 84 GLY A O 1
ATOM 701 N N . VAL A 1 85 ? -6.808 -0.768 -7.027 1.00 95.38 85 VAL A N 1
ATOM 702 C CA . VAL A 1 85 ? -5.787 0.282 -7.109 1.00 95.38 85 VAL A CA 1
ATOM 703 C C . VAL A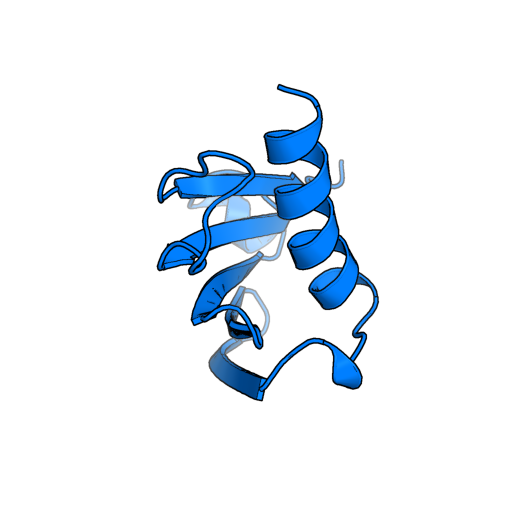 1 85 ? -6.345 1.583 -6.536 1.00 95.38 85 VAL A C 1
ATOM 705 O O . VAL A 1 85 ? -7.306 2.144 -7.058 1.00 95.38 85 VAL A O 1
ATOM 708 N N . ILE A 1 86 ? -5.716 2.080 -5.472 1.00 94.88 86 ILE A N 1
ATOM 709 C CA . ILE A 1 86 ? -6.105 3.331 -4.808 1.00 94.88 86 ILE A CA 1
ATOM 710 C C . ILE A 1 86 ? -5.236 4.512 -5.244 1.00 94.88 86 ILE A C 1
ATOM 712 O O . ILE A 1 86 ? -5.673 5.663 -5.174 1.00 94.88 86 ILE A O 1
ATOM 716 N N . LYS A 1 87 ? -4.013 4.246 -5.720 1.00 94.31 87 LYS A N 1
ATOM 717 C CA . LYS A 1 87 ? -3.122 5.271 -6.266 1.00 94.31 87 LYS A CA 1
ATOM 718 C C . LYS A 1 87 ? -2.096 4.671 -7.221 1.00 94.31 87 LYS A C 1
ATOM 720 O O . LYS A 1 87 ? -1.526 3.617 -6.957 1.00 94.31 87 LYS A O 1
ATOM 725 N N . VAL A 1 88 ? -1.812 5.415 -8.284 1.00 92.81 88 VAL A N 1
ATOM 726 C CA . VAL A 1 88 ? -0.649 5.217 -9.153 1.00 92.81 88 VAL A CA 1
ATOM 727 C C . VAL A 1 88 ? 0.152 6.517 -9.179 1.00 92.81 88 VAL A C 1
ATOM 729 O O . VAL A 1 88 ? -0.431 7.607 -9.218 1.00 92.81 88 VAL A O 1
ATOM 732 N N . VAL A 1 89 ? 1.476 6.404 -9.119 1.00 88.75 89 VAL A N 1
ATOM 733 C CA . VAL A 1 89 ? 2.418 7.502 -9.354 1.00 88.75 89 VAL A CA 1
ATOM 734 C C . VAL A 1 89 ? 3.342 7.072 -10.486 1.00 88.75 89 VAL A C 1
ATOM 736 O O . VAL A 1 89 ? 4.046 6.067 -10.378 1.00 88.75 89 VAL A O 1
ATOM 739 N N . SER A 1 90 ? 3.315 7.839 -11.571 1.00 83.12 90 SER A N 1
ATOM 740 C CA . SER A 1 90 ? 4.199 7.662 -12.721 1.00 83.12 90 SER A CA 1
ATOM 741 C C . SER A 1 90 ? 5.074 8.903 -12.826 1.00 83.12 90 SER A C 1
ATOM 743 O O . SER A 1 90 ? 4.549 10.016 -12.917 1.00 83.12 90 SER A O 1
ATOM 745 N N . TYR A 1 91 ? 6.385 8.713 -12.783 1.00 69.88 91 TYR A N 1
ATOM 746 C CA . TYR A 1 91 ? 7.353 9.743 -13.124 1.00 69.88 91 TYR A CA 1
ATOM 747 C C . TYR A 1 91 ? 7.551 9.686 -14.644 1.00 69.88 91 TYR A C 1
ATOM 749 O O . TYR A 1 91 ? 7.636 8.607 -15.225 1.00 69.88 91 TYR A O 1
ATOM 757 N N . LYS A 1 92 ? 7.472 10.849 -15.290 1.00 57.50 92 LYS A N 1
ATOM 758 C CA . LYS A 1 92 ? 7.785 11.043 -16.708 1.00 57.50 92 LYS A CA 1
ATOM 759 C C . LYS A 1 92 ? 9.119 11.755 -16.819 1.00 57.50 92 LYS A C 1
ATOM 761 O O . LYS A 1 92 ? 9.388 12.567 -15.903 1.00 57.50 92 LYS A O 1
#

pLDDT: mean 89.69, std 10.28, range [57.5, 98.06]

Radius of gyration: 13.27 Å; chains: 1; bounding box: 33×24×34 Å

Secondary structure (DSSP, 8-state):
-HHHHHHHHHHHHHHHTT-GGGEEEEEEEEEETTEEEEEEEETTS-EEEEEEE-HHHHTTSS--SEEEEEEE--SS-TT---SEEEEEE---